Protein AF-A0A8S9ZVL1-F1 (afdb_monomer_lite)

Secondary structure (DSSP, 8-state):
-PPTTEEEESSB-S---BSS-SS-----PPBPSEEEEPTTEEEETTEEEEGGGSPPPP--S---TT-EEEEETTEEEEE-TT-

Sequence (83 aa):
KCKEGEEYKLCSSKCEPTCLNQNPICNLICLPPKCQCKQGYVRNNNVCILKEKCLKPVCNINCGIFYICKIINGKAKCVPPYN

Radius of gyration: 16.26 Å; chains: 1; bounding box: 36×21×49 Å

Structure (mmCIF, N/CA/C/O backbone):
data_AF-A0A8S9ZVL1-F1
#
_entry.id   AF-A0A8S9ZVL1-F1
#
loop_
_atom_site.group_PDB
_atom_site.id
_atom_site.type_symbol
_atom_site.label_atom_id
_atom_site.label_alt_id
_atom_site.label_comp_id
_atom_site.label_asym_id
_atom_site.label_entity_id
_atom_site.label_seq_id
_atom_site.pdbx_PDB_ins_code
_atom_site.Cartn_x
_atom_site.Cartn_y
_atom_site.Cartn_z
_atom_site.occupancy
_atom_site.B_iso_or_equiv
_atom_site.auth_seq_id
_atom_site.auth_comp_id
_atom_site.auth_asym_id
_atom_site.auth_atom_id
_atom_site.pdbx_PDB_model_num
ATOM 1 N N . LYS A 1 1 ? 4.494 0.962 -21.912 1.00 86.12 1 LYS A N 1
ATOM 2 C CA . LYS A 1 1 ? 4.203 2.361 -21.501 1.00 86.12 1 LYS A CA 1
ATOM 3 C C . LYS A 1 1 ? 3.342 2.317 -20.236 1.00 86.12 1 LYS A C 1
ATOM 5 O O . LYS A 1 1 ? 2.436 1.495 -20.213 1.00 86.12 1 LYS A O 1
ATOM 10 N N . CYS A 1 2 ? 3.652 3.101 -19.196 1.00 94.94 2 CYS A N 1
ATOM 11 C CA . CYS A 1 2 ? 2.886 3.119 -17.936 1.00 94.94 2 CYS A CA 1
ATOM 12 C C . CYS A 1 2 ? 1.613 3.974 -18.036 1.00 94.94 2 CYS A C 1
ATOM 14 O O . CYS A 1 2 ? 1.489 4.770 -18.974 1.00 94.94 2 CYS A O 1
ATOM 16 N N . LYS A 1 3 ? 0.670 3.791 -17.101 1.00 95.06 3 LYS A N 1
ATOM 17 C CA . LYS A 1 3 ? -0.579 4.571 -17.043 1.00 95.06 3 LYS A CA 1
ATOM 18 C C . LYS A 1 3 ? -0.345 5.955 -16.430 1.00 95.06 3 LYS A C 1
ATOM 20 O O . LYS A 1 3 ? 0.724 6.252 -15.901 1.00 95.06 3 LYS A O 1
ATOM 25 N N . GLU A 1 4 ? -1.360 6.813 -16.490 1.00 94.81 4 GLU A N 1
ATOM 26 C CA . GLU A 1 4 ? -1.316 8.110 -15.816 1.00 94.81 4 GLU A CA 1
ATOM 27 C C . GLU A 1 4 ? -1.082 7.938 -14.306 1.00 94.81 4 GLU A C 1
ATOM 29 O O . GLU A 1 4 ? -1.679 7.078 -13.658 1.00 94.81 4 GLU A O 1
ATOM 34 N N . GLY A 1 5 ? -0.176 8.746 -13.751 1.00 94.62 5 GLY A N 1
ATOM 35 C CA . GLY A 1 5 ? 0.198 8.666 -12.337 1.00 94.62 5 GLY A CA 1
ATOM 36 C C . GLY A 1 5 ? 1.205 7.560 -12.003 1.00 94.62 5 GLY A C 1
ATOM 37 O O . GLY A 1 5 ? 1.625 7.468 -10.850 1.00 94.62 5 GLY A O 1
ATOM 38 N N . GLU A 1 6 ? 1.630 6.762 -12.984 1.00 97.25 6 GLU A N 1
ATOM 39 C CA . GLU A 1 6 ? 2.663 5.737 -12.833 1.00 97.25 6 GLU A CA 1
ATOM 40 C C . GLU A 1 6 ? 3.989 6.155 -13.483 1.00 97.25 6 GLU A C 1
ATOM 42 O O . GLU A 1 6 ? 4.025 6.877 -14.479 1.00 97.25 6 GLU A O 1
ATOM 47 N N . GLU A 1 7 ? 5.086 5.638 -12.945 1.00 96.50 7 GLU A N 1
ATOM 48 C CA . GLU A 1 7 ? 6.430 5.692 -13.506 1.00 96.50 7 GLU A CA 1
ATOM 49 C C . GLU A 1 7 ? 7.005 4.274 -13.614 1.00 96.50 7 GLU A C 1
ATOM 51 O O . GLU A 1 7 ? 6.679 3.383 -12.823 1.00 96.50 7 GLU A O 1
ATOM 56 N N . TYR A 1 8 ? 7.848 4.039 -14.618 1.00 96.38 8 TYR A N 1
ATOM 57 C CA . TYR A 1 8 ? 8.522 2.754 -14.763 1.00 96.38 8 TYR A CA 1
ATOM 58 C C . TYR A 1 8 ? 9.707 2.688 -13.801 1.00 96.38 8 TYR A C 1
ATOM 60 O O . TYR A 1 8 ? 10.633 3.492 -13.909 1.00 96.38 8 TYR A O 1
ATOM 68 N N . LYS A 1 9 ? 9.692 1.726 -12.875 1.00 95.06 9 LYS A N 1
ATOM 69 C CA . LYS A 1 9 ? 10.787 1.510 -11.925 1.00 95.06 9 LYS A CA 1
ATOM 70 C C . LYS A 1 9 ? 11.563 0.262 -12.294 1.00 95.06 9 LYS A C 1
ATOM 72 O O . LYS A 1 9 ? 10.967 -0.801 -12.430 1.00 95.06 9 LYS A O 1
ATOM 77 N N . LEU A 1 10 ? 12.887 0.392 -12.399 1.00 95.75 10 LEU A N 1
ATOM 78 C CA . LEU A 1 10 ? 13.800 -0.744 -12.573 1.00 95.75 10 LEU A CA 1
ATOM 79 C C . LEU A 1 10 ? 13.880 -1.596 -11.299 1.00 95.75 10 LEU A C 1
ATOM 81 O O . LEU A 1 10 ? 13.800 -2.815 -11.363 1.00 95.75 10 LEU A O 1
ATOM 85 N N . CYS A 1 11 ? 13.973 -0.943 -10.142 1.00 94.25 11 CYS A N 1
ATOM 86 C CA . CYS A 1 11 ? 13.845 -1.562 -8.827 1.00 94.25 11 CYS A CA 1
ATOM 87 C C . CYS A 1 11 ? 12.466 -1.195 -8.274 1.00 94.25 11 CYS A C 1
ATOM 89 O O . CYS A 1 11 ? 12.260 -0.076 -7.796 1.00 94.25 11 CYS A O 1
ATOM 91 N N . SER A 1 12 ? 11.493 -2.098 -8.408 1.00 94.50 12 SER A N 1
ATOM 92 C CA . SER A 1 12 ? 10.144 -1.837 -7.907 1.00 94.50 12 SER A CA 1
ATOM 93 C C . SER A 1 12 ? 10.017 -2.224 -6.429 1.00 94.50 12 SER A C 1
ATOM 95 O O . SER A 1 12 ? 10.691 -3.132 -5.953 1.00 94.50 12 SER A O 1
ATOM 97 N N . SER A 1 13 ? 9.167 -1.528 -5.676 1.00 92.62 13 SER A N 1
ATOM 98 C CA . SER A 1 13 ? 8.900 -1.830 -4.265 1.00 92.62 13 SER A CA 1
ATOM 99 C C . SER A 1 13 ? 7.693 -2.756 -4.114 1.00 92.62 13 SER A C 1
ATOM 101 O O . SER A 1 13 ? 6.696 -2.624 -4.831 1.00 92.62 13 SER A O 1
ATOM 103 N N . LYS A 1 14 ? 7.734 -3.673 -3.140 1.00 91.00 14 LYS A N 1
ATOM 104 C CA . LYS A 1 14 ? 6.551 -4.459 -2.750 1.00 91.00 14 LYS A CA 1
ATOM 105 C C . LYS A 1 14 ? 5.496 -3.600 -2.048 1.00 91.00 14 LYS A C 1
ATOM 107 O O . LYS A 1 14 ? 4.310 -3.898 -2.156 1.00 91.00 14 LYS A O 1
ATOM 112 N N . CYS A 1 15 ? 5.914 -2.548 -1.348 1.00 92.38 15 CYS A N 1
ATOM 113 C CA . CYS A 1 15 ? 5.044 -1.728 -0.510 1.00 92.38 15 CYS A CA 1
ATOM 114 C C . CYS A 1 15 ? 4.701 -0.414 -1.214 1.00 92.38 15 CYS A C 1
ATOM 116 O O . CYS A 1 15 ? 5.081 0.673 -0.785 1.00 92.38 15 CYS A O 1
ATOM 118 N N . GLU A 1 16 ? 3.997 -0.519 -2.336 1.00 92.69 16 GLU A N 1
ATOM 119 C CA . GLU A 1 16 ? 3.431 0.659 -2.985 1.00 92.69 16 GLU A CA 1
ATOM 120 C C . GLU A 1 16 ? 2.417 1.329 -2.033 1.00 92.69 16 GLU A C 1
ATOM 122 O O . GLU A 1 16 ? 1.586 0.626 -1.446 1.00 92.69 16 GLU A O 1
ATOM 127 N N . PRO A 1 17 ? 2.480 2.657 -1.827 1.00 93.12 17 PRO A N 1
ATOM 128 C CA . PRO A 1 17 ? 1.570 3.339 -0.917 1.00 93.12 17 PRO A CA 1
ATOM 129 C C . PRO A 1 17 ? 0.132 3.260 -1.435 1.00 93.12 17 PRO A C 1
ATOM 131 O O . PRO A 1 17 ? -0.110 3.284 -2.640 1.00 93.12 17 PRO A O 1
ATOM 134 N N . THR A 1 18 ? -0.834 3.189 -0.523 1.00 93.00 18 THR A N 1
ATOM 135 C CA . THR A 1 18 ? -2.274 3.092 -0.824 1.00 93.00 18 THR A CA 1
ATOM 136 C C . THR A 1 18 ? -3.049 4.168 -0.069 1.00 93.00 18 THR A C 1
ATOM 138 O O . THR A 1 18 ? -2.526 4.760 0.872 1.00 93.00 18 THR A O 1
ATOM 141 N N . CYS A 1 19 ? -4.322 4.402 -0.408 1.00 89.38 19 CYS A N 1
ATOM 142 C CA . CYS A 1 19 ? -5.147 5.324 0.387 1.00 89.38 19 CYS A CA 1
ATOM 143 C C . CYS A 1 19 ? -5.304 4.899 1.856 1.00 89.38 19 CYS A C 1
ATOM 145 O O . CYS A 1 19 ? -5.489 5.753 2.719 1.00 89.38 19 CYS A O 1
ATOM 147 N N . LEU A 1 20 ? -5.207 3.598 2.142 1.00 85.06 20 LEU A N 1
ATOM 148 C CA . LEU A 1 20 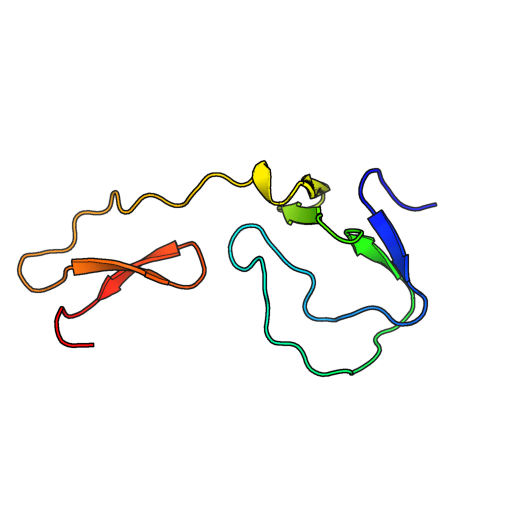? -5.289 3.059 3.500 1.00 85.06 20 LEU A CA 1
ATOM 149 C C . LEU A 1 20 ? -3.961 3.188 4.257 1.00 85.06 20 LEU A C 1
ATOM 151 O O . LEU A 1 20 ? -3.947 3.376 5.470 1.00 85.06 20 LEU A O 1
ATOM 155 N N . ASN A 1 21 ? -2.841 3.097 3.543 1.00 88.62 21 ASN A N 1
ATOM 156 C CA . ASN A 1 21 ? -1.506 3.248 4.102 1.00 88.62 21 ASN A CA 1
ATOM 157 C C . ASN A 1 21 ? -0.629 4.053 3.141 1.00 88.62 21 ASN A C 1
ATOM 159 O O . ASN A 1 21 ? -0.014 3.493 2.231 1.00 88.62 21 ASN A O 1
ATOM 163 N N . GLN A 1 22 ? -0.605 5.372 3.338 1.00 88.94 22 GLN A N 1
ATOM 164 C CA . GLN A 1 22 ? 0.126 6.294 2.465 1.00 88.94 22 GLN A CA 1
ATOM 165 C C . GLN A 1 22 ? 1.640 6.265 2.716 1.00 88.94 22 GLN A C 1
ATOM 167 O O . GLN A 1 22 ? 2.401 6.619 1.823 1.00 88.94 22 GLN A O 1
ATOM 172 N N . ASN A 1 23 ? 2.065 5.813 3.901 1.00 88.56 23 ASN A N 1
ATOM 173 C CA . ASN A 1 23 ? 3.467 5.737 4.315 1.00 88.56 23 ASN A CA 1
ATOM 174 C C . ASN A 1 23 ? 3.792 4.316 4.811 1.00 88.56 23 ASN A C 1
ATOM 176 O O . ASN A 1 23 ? 4.013 4.115 6.008 1.00 88.56 23 ASN A O 1
ATOM 180 N N . PRO A 1 24 ? 3.773 3.301 3.928 1.00 89.69 24 PRO A N 1
ATOM 181 C CA . PRO A 1 24 ? 4.072 1.940 4.335 1.00 89.69 24 PRO A CA 1
ATOM 182 C C . PRO A 1 24 ? 5.540 1.808 4.742 1.00 89.69 24 PRO A C 1
ATOM 184 O O . PRO A 1 24 ? 6.440 2.234 4.022 1.00 89.69 24 PRO A O 1
ATOM 187 N N . ILE A 1 25 ? 5.784 1.149 5.875 1.00 89.50 25 ILE A N 1
ATOM 188 C CA . ILE A 1 25 ? 7.126 0.688 6.231 1.00 89.50 25 ILE A CA 1
ATOM 189 C C . ILE A 1 25 ? 7.492 -0.419 5.241 1.00 89.50 25 ILE A C 1
ATOM 191 O O . ILE A 1 25 ? 6.788 -1.426 5.146 1.00 89.50 25 ILE A O 1
ATOM 195 N N . CYS A 1 26 ? 8.572 -0.222 4.491 1.00 90.25 26 CYS A N 1
ATOM 196 C CA . CYS A 1 26 ? 9.059 -1.192 3.521 1.00 90.25 26 CYS A CA 1
ATOM 197 C C . CYS A 1 26 ? 10.549 -1.432 3.710 1.00 90.25 26 CYS A C 1
ATOM 199 O O . CYS A 1 26 ? 11.300 -0.515 4.038 1.00 90.25 26 CYS A O 1
ATOM 201 N N . ASN A 1 27 ? 10.980 -2.663 3.463 1.00 90.38 27 ASN A N 1
ATOM 202 C CA . ASN A 1 27 ? 12.395 -2.958 3.319 1.00 90.38 27 ASN A CA 1
ATOM 203 C C . ASN A 1 27 ? 12.904 -2.473 1.950 1.00 90.38 27 ASN A C 1
ATOM 205 O O . ASN A 1 27 ? 12.131 -2.188 1.037 1.00 90.38 27 ASN A O 1
ATOM 209 N N . LEU A 1 28 ? 14.224 -2.391 1.800 1.00 88.38 28 LEU A N 1
ATOM 210 C CA . LEU A 1 28 ? 14.873 -1.904 0.578 1.00 88.38 28 LEU A CA 1
ATOM 211 C C . LEU A 1 28 ? 15.037 -3.001 -0.494 1.00 88.38 28 LEU A C 1
ATOM 213 O O . LEU A 1 28 ? 15.933 -2.922 -1.329 1.00 88.38 28 LEU A O 1
ATOM 217 N N . ILE A 1 29 ? 14.202 -4.047 -0.470 1.00 93.44 29 ILE A N 1
ATOM 218 C CA . ILE A 1 29 ? 14.294 -5.146 -1.439 1.00 93.44 29 ILE A CA 1
ATOM 219 C C . ILE A 1 29 ? 13.750 -4.688 -2.794 1.00 93.44 29 ILE A C 1
ATOM 221 O O . ILE A 1 29 ? 12.589 -4.290 -2.907 1.00 93.44 29 ILE A O 1
ATOM 225 N N . CYS A 1 30 ? 14.576 -4.826 -3.830 1.00 93.94 30 CYS A N 1
ATOM 226 C CA . CYS A 1 30 ? 14.169 -4.616 -5.212 1.00 93.94 30 CYS A CA 1
ATOM 227 C C . CYS A 1 30 ? 13.372 -5.807 -5.745 1.00 93.94 30 CYS A C 1
ATOM 229 O O . CYS A 1 30 ? 13.849 -6.941 -5.763 1.00 93.94 30 CYS A O 1
ATOM 231 N N . LEU A 1 31 ? 12.168 -5.531 -6.234 1.00 93.88 31 LEU A N 1
ATOM 232 C CA . LEU A 1 31 ? 11.397 -6.443 -7.068 1.00 93.88 31 LEU A CA 1
ATOM 233 C C . LEU A 1 31 ? 11.678 -6.180 -8.559 1.00 93.88 31 LEU A C 1
ATOM 235 O O . LEU A 1 31 ? 12.204 -5.114 -8.901 1.00 93.88 31 LEU A O 1
ATOM 239 N N . PRO A 1 32 ? 11.289 -7.115 -9.454 1.00 96.69 32 PRO A N 1
ATOM 240 C CA . PRO A 1 32 ? 11.448 -6.948 -10.893 1.00 96.69 32 PRO A CA 1
ATOM 241 C C . PRO A 1 32 ? 10.870 -5.626 -11.417 1.00 96.69 32 PRO A C 1
ATOM 243 O O . PRO A 1 32 ? 9.926 -5.086 -10.822 1.00 96.69 32 PRO A O 1
ATOM 246 N N . PRO A 1 33 ? 11.389 -5.119 -12.546 1.00 96.94 33 PRO A N 1
ATOM 247 C CA . PRO A 1 33 ? 10.916 -3.874 -13.123 1.00 96.94 33 PRO A CA 1
ATOM 248 C C . PRO A 1 33 ? 9.414 -3.884 -13.428 1.00 96.94 33 PRO A C 1
ATOM 250 O O . PRO A 1 33 ? 8.901 -4.826 -14.034 1.00 96.94 33 PRO A O 1
ATOM 253 N N . LYS A 1 34 ? 8.697 -2.825 -13.038 1.00 95.75 34 LYS A N 1
ATOM 254 C CA . LYS A 1 34 ? 7.276 -2.630 -13.381 1.00 95.75 34 LYS A CA 1
ATOM 255 C C . LYS A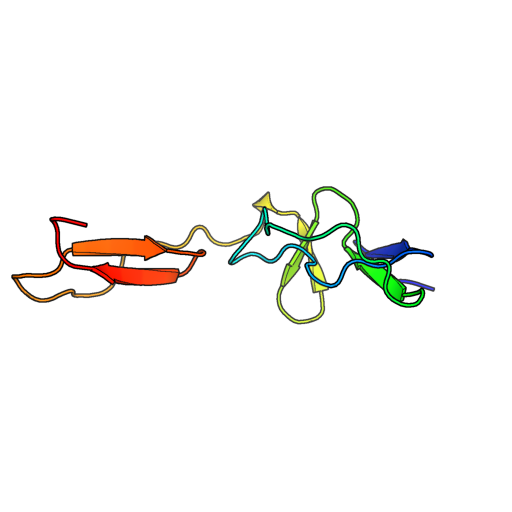 1 34 ? 6.867 -1.164 -13.266 1.00 95.75 34 LYS A C 1
ATOM 257 O O . LYS A 1 34 ? 7.571 -0.348 -12.674 1.00 95.75 34 LYS A O 1
ATOM 262 N N . CYS A 1 35 ? 5.690 -0.843 -13.792 1.00 96.75 35 CYS A N 1
ATOM 263 C CA . CYS A 1 35 ? 5.042 0.440 -13.539 1.00 96.75 35 CYS A CA 1
ATOM 264 C C . CYS A 1 35 ? 4.547 0.510 -12.088 1.00 96.75 35 CYS A C 1
ATOM 266 O O . CYS A 1 35 ? 3.867 -0.403 -11.613 1.00 96.75 35 CYS A O 1
ATOM 268 N N . GLN A 1 36 ? 4.889 1.591 -11.393 1.00 96.19 36 GLN A N 1
ATOM 269 C CA . GLN A 1 36 ? 4.427 1.891 -10.037 1.00 96.19 36 GLN A CA 1
ATOM 270 C C . GLN A 1 36 ? 4.000 3.346 -9.917 1.00 96.19 36 GLN A C 1
ATOM 272 O O . GLN A 1 36 ? 4.452 4.184 -10.686 1.00 96.19 36 GLN A O 1
ATOM 277 N N . CYS A 1 37 ? 3.157 3.663 -8.942 1.00 96.88 37 CYS A N 1
ATOM 278 C CA . CYS A 1 37 ? 2.748 5.019 -8.633 1.00 96.88 37 CYS A CA 1
ATOM 279 C C . CYS A 1 37 ? 3.979 5.894 -8.399 1.00 96.88 37 CYS A C 1
ATOM 281 O O . CYS A 1 37 ? 4.876 5.548 -7.620 1.00 96.88 37 CYS A O 1
ATOM 283 N N . LYS A 1 38 ? 4.002 7.031 -9.092 1.00 95.75 38 LYS A N 1
ATOM 284 C CA . LYS A 1 38 ? 5.049 8.037 -8.932 1.00 95.75 38 LYS A CA 1
ATOM 285 C C . LYS A 1 38 ? 4.975 8.677 -7.546 1.00 95.75 38 LYS A C 1
ATOM 287 O O . LYS A 1 38 ? 3.965 8.579 -6.845 1.00 95.75 38 LYS A O 1
ATOM 292 N N . GLN A 1 39 ? 6.036 9.363 -7.143 1.00 92.56 39 GLN A N 1
ATOM 293 C CA . GLN A 1 39 ? 6.063 10.056 -5.856 1.00 92.56 39 GLN A CA 1
ATOM 294 C C . GLN A 1 39 ? 4.866 11.018 -5.692 1.00 92.56 39 GLN A C 1
ATOM 296 O O . GLN A 1 39 ? 4.490 11.738 -6.616 1.00 92.56 39 GLN A O 1
ATOM 301 N N . GLY A 1 40 ? 4.239 11.003 -4.510 1.00 92.69 40 GLY A N 1
ATOM 302 C CA . GLY A 1 40 ? 3.028 11.784 -4.211 1.00 92.69 40 GLY A CA 1
ATOM 303 C C . GLY A 1 40 ? 1.710 11.131 -4.652 1.00 92.69 40 GLY A C 1
ATOM 304 O O . GLY A 1 40 ? 0.638 11.649 -4.326 1.00 92.69 40 GLY A O 1
ATOM 305 N N . TYR A 1 41 ? 1.777 9.991 -5.345 1.00 96.19 41 TYR A N 1
ATOM 306 C CA . TYR A 1 41 ? 0.620 9.201 -5.753 1.00 96.19 41 TYR A CA 1
ATOM 307 C C . TYR A 1 41 ? 0.528 7.929 -4.918 1.00 96.19 41 TYR A C 1
ATOM 309 O O . TYR A 1 41 ? 1.531 7.389 -4.452 1.00 96.19 41 TYR A O 1
ATOM 317 N N . VAL A 1 42 ? -0.695 7.444 -4.749 1.00 95.31 42 VAL A N 1
ATOM 318 C CA . VAL A 1 42 ? -0.993 6.199 -4.050 1.00 95.31 42 VAL A CA 1
ATOM 319 C C . VAL A 1 42 ? -1.874 5.315 -4.920 1.00 95.31 42 VAL A C 1
ATOM 321 O O . VAL A 1 42 ? -2.705 5.800 -5.695 1.00 95.31 42 VAL A O 1
ATOM 324 N N . ARG A 1 43 ? -1.696 4.002 -4.788 1.00 95.06 43 ARG A N 1
ATOM 325 C CA . ARG A 1 43 ? -2.504 2.999 -5.469 1.00 95.06 43 ARG A CA 1
ATOM 326 C C . ARG A 1 43 ? -3.873 2.931 -4.804 1.00 95.06 43 ARG A C 1
ATOM 328 O O . ARG A 1 43 ? -3.995 2.603 -3.621 1.00 95.06 43 ARG A O 1
ATOM 335 N N . ASN A 1 44 ? -4.907 3.221 -5.579 1.00 92.50 44 ASN A N 1
ATOM 336 C CA . ASN A 1 44 ? -6.289 2.979 -5.200 1.00 92.50 44 ASN A CA 1
ATOM 337 C C . ASN A 1 44 ? -6.902 2.021 -6.222 1.00 92.50 44 ASN A C 1
ATOM 339 O O . ASN A 1 44 ? -7.098 2.381 -7.384 1.00 92.50 44 ASN A O 1
ATOM 343 N N . ASN A 1 45 ? -7.159 0.780 -5.808 1.00 87.56 45 ASN A N 1
ATOM 344 C CA . ASN A 1 45 ? -7.495 -0.323 -6.710 1.00 87.56 45 ASN A CA 1
ATOM 345 C C . ASN A 1 45 ? -6.430 -0.472 -7.815 1.00 87.56 45 ASN A C 1
ATOM 347 O O . ASN A 1 45 ? -5.283 -0.795 -7.522 1.00 87.56 45 ASN A O 1
ATOM 351 N N . ASN A 1 46 ? -6.783 -0.184 -9.069 1.00 89.81 46 ASN A N 1
ATOM 352 C CA . ASN A 1 46 ? -5.908 -0.350 -10.232 1.00 89.81 46 ASN A CA 1
ATOM 353 C C . ASN A 1 46 ? -5.385 0.975 -10.812 1.00 89.81 46 ASN A C 1
ATOM 355 O O . ASN A 1 46 ? -4.764 0.964 -11.877 1.00 89.81 46 ASN A O 1
ATOM 359 N N . VAL A 1 47 ? -5.623 2.102 -10.134 1.00 94.56 47 VAL A N 1
ATOM 360 C CA . VAL A 1 47 ? -5.220 3.443 -10.586 1.00 94.56 47 VAL A CA 1
ATOM 361 C C . VAL A 1 47 ? -4.351 4.143 -9.545 1.00 94.56 47 VAL A C 1
ATOM 363 O O . VAL A 1 47 ? -4.554 3.987 -8.340 1.00 94.56 47 VAL A O 1
ATOM 366 N N . CYS A 1 48 ? -3.373 4.915 -10.011 1.00 96.38 48 CYS A N 1
ATOM 367 C CA . CYS A 1 48 ? -2.570 5.783 -9.159 1.00 96.38 48 CYS A CA 1
ATOM 368 C C . CYS A 1 48 ? -3.225 7.159 -9.104 1.00 96.38 48 CYS A C 1
ATOM 370 O O . CYS A 1 48 ? -3.359 7.832 -10.125 1.00 96.38 48 CYS A O 1
ATOM 372 N N . ILE A 1 49 ? -3.623 7.585 -7.911 1.00 95.62 49 ILE A N 1
ATOM 373 C CA . ILE A 1 49 ? -4.231 8.900 -7.677 1.00 95.62 49 ILE A CA 1
ATOM 374 C C . ILE A 1 49 ? -3.348 9.724 -6.748 1.00 95.62 49 ILE A C 1
ATOM 376 O O . ILE A 1 49 ? -2.546 9.170 -6.001 1.00 95.62 49 ILE A O 1
ATOM 380 N N . LEU A 1 50 ? -3.502 11.049 -6.763 1.00 95.06 50 LEU A N 1
ATOM 381 C CA . LEU A 1 50 ? -2.852 11.916 -5.779 1.00 95.06 50 LEU A CA 1
ATOM 382 C C . LEU A 1 50 ? -3.247 11.481 -4.365 1.00 95.06 50 LEU A C 1
ATOM 384 O O . LEU A 1 50 ? -4.430 11.264 -4.102 1.00 95.06 50 LEU A O 1
ATOM 388 N N . LYS A 1 51 ? -2.274 11.417 -3.449 1.00 92.31 51 LYS A N 1
ATOM 389 C CA . LYS A 1 51 ? -2.503 11.070 -2.032 1.00 92.31 51 LYS A CA 1
ATOM 390 C C . LYS A 1 51 ? -3.633 11.887 -1.380 1.00 92.31 51 LYS A C 1
ATOM 392 O O . LYS A 1 51 ? -4.361 11.392 -0.528 1.00 92.31 51 LYS A O 1
ATOM 397 N N . GLU A 1 52 ? -3.805 13.129 -1.825 1.00 90.31 52 GLU A N 1
ATOM 398 C CA . GLU A 1 52 ? -4.804 14.086 -1.335 1.00 90.31 52 GLU A CA 1
ATOM 399 C C . GLU A 1 52 ? -6.230 13.759 -1.788 1.00 90.31 52 GLU A C 1
ATOM 401 O O . GLU A 1 52 ? -7.187 14.148 -1.128 1.00 90.31 52 GLU A O 1
ATOM 406 N N . LYS A 1 53 ? -6.382 13.008 -2.886 1.00 91.38 53 LYS A N 1
ATOM 407 C CA . LYS A 1 53 ? -7.685 12.547 -3.389 1.00 91.38 53 LYS A CA 1
ATOM 408 C C . LYS A 1 53 ?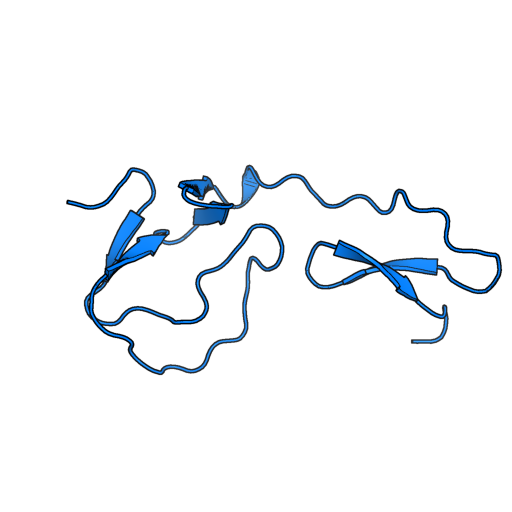 -8.220 11.333 -2.627 1.00 91.38 53 LYS A C 1
ATOM 410 O O . LYS A 1 53 ? -9.316 10.863 -2.925 1.00 91.38 53 LYS A O 1
ATOM 415 N N . CYS A 1 54 ? -7.468 10.801 -1.666 1.00 88.38 54 CYS A N 1
ATOM 416 C CA . CYS A 1 54 ? -7.978 9.756 -0.794 1.00 88.38 54 CYS A CA 1
ATOM 417 C C . CYS A 1 54 ? -9.054 10.320 0.132 1.00 88.38 54 CYS A C 1
ATOM 419 O O . CYS A 1 54 ? -8.837 11.318 0.819 1.00 88.38 54 CYS A O 1
ATOM 421 N N . LEU A 1 55 ? -10.198 9.637 0.194 1.00 81.81 55 LEU A N 1
ATOM 422 C CA . LEU A 1 55 ? -11.209 9.921 1.204 1.00 81.81 55 LEU A CA 1
ATOM 423 C C . LEU A 1 55 ? -10.576 9.745 2.585 1.00 81.81 55 LEU A C 1
ATOM 425 O O . LEU A 1 55 ? -10.008 8.691 2.882 1.00 81.81 55 LEU A O 1
ATOM 429 N N . LYS A 1 56 ? -10.660 10.782 3.422 1.00 75.06 56 LYS A N 1
ATOM 430 C CA . LYS A 1 56 ? -10.206 10.678 4.807 1.00 75.06 56 LYS A CA 1
ATOM 431 C C . LYS A 1 56 ? -11.131 9.689 5.518 1.00 75.06 56 LYS A C 1
ATOM 433 O O . LYS A 1 56 ? -12.341 9.913 5.524 1.00 75.06 56 LYS A O 1
ATOM 438 N N . PRO A 1 57 ? -10.603 8.595 6.085 1.00 71.56 57 PRO A N 1
ATOM 439 C CA . PRO A 1 57 ? -11.432 7.649 6.808 1.00 71.56 57 PRO A CA 1
ATOM 440 C C . PRO A 1 57 ? -12.037 8.350 8.024 1.00 71.56 57 PRO A C 1
ATOM 442 O O . PRO A 1 57 ? -11.324 8.924 8.846 1.00 71.56 57 PRO A O 1
ATOM 445 N N . VAL A 1 58 ? -13.362 8.318 8.109 1.00 79.94 58 VAL A N 1
ATOM 446 C CA . VAL A 1 58 ? -14.118 8.868 9.233 1.00 79.94 58 VAL A CA 1
ATOM 447 C C . VAL A 1 58 ? -14.486 7.723 10.162 1.00 79.94 58 VAL A C 1
ATOM 449 O O . VAL A 1 58 ? -14.859 6.636 9.717 1.00 79.94 58 VAL A O 1
ATOM 452 N N . CYS A 1 59 ? -14.389 7.969 11.464 1.00 83.25 59 CYS A N 1
ATOM 453 C CA . CYS A 1 59 ? -14.840 7.027 12.473 1.00 83.25 59 CYS A CA 1
ATOM 454 C C . CYS A 1 59 ? -16.367 7.075 12.599 1.00 83.25 59 CYS A C 1
ATOM 456 O O . CYS A 1 59 ? -16.903 7.709 13.499 1.00 83.25 59 CYS A O 1
ATOM 458 N N . ASN A 1 60 ? -17.058 6.439 11.651 1.00 86.00 60 ASN A N 1
ATOM 459 C CA . ASN A 1 60 ? -18.520 6.374 11.598 1.00 86.00 60 ASN A CA 1
ATOM 460 C C . ASN A 1 60 ? -19.018 4.928 11.753 1.00 86.00 60 ASN A C 1
ATOM 462 O O . ASN A 1 60 ? -19.752 4.411 10.915 1.00 86.00 60 ASN A O 1
ATOM 466 N N . ILE A 1 61 ? -18.534 4.240 12.787 1.00 88.75 61 ILE A N 1
ATOM 467 C CA . ILE A 1 61 ? -19.022 2.913 13.177 1.00 88.75 61 ILE A CA 1
ATOM 468 C C . ILE A 1 61 ? -19.455 2.958 14.640 1.00 88.75 61 ILE A C 1
ATOM 470 O O . ILE A 1 61 ? -18.812 3.614 15.461 1.00 88.75 61 ILE A O 1
ATOM 474 N N . ASN A 1 62 ? -20.546 2.265 14.961 1.00 91.69 62 ASN A N 1
ATOM 475 C CA . ASN A 1 62 ? -21.015 2.138 16.334 1.00 91.69 62 ASN A CA 1
ATOM 476 C C . ASN A 1 62 ? -20.166 1.079 17.048 1.00 91.69 62 ASN A C 1
ATOM 478 O O . ASN A 1 62 ? -20.317 -0.122 16.820 1.00 91.69 62 ASN A O 1
ATOM 482 N N . CYS A 1 63 ? -19.233 1.546 17.868 1.00 87.56 63 CYS A N 1
ATOM 483 C CA . CYS A 1 63 ? -18.469 0.710 18.773 1.00 87.56 63 CYS A CA 1
ATOM 484 C C . CYS A 1 63 ? -19.218 0.698 20.105 1.00 87.56 63 CYS A C 1
ATOM 486 O O . CYS A 1 63 ? -19.438 1.758 20.682 1.00 87.56 63 CYS A O 1
ATOM 488 N N . GLY A 1 64 ? -19.663 -0.482 20.555 1.00 89.88 64 GLY A N 1
ATOM 489 C CA . GLY A 1 64 ? -20.414 -0.620 21.808 1.00 89.88 64 GLY A CA 1
ATOM 490 C C . GLY A 1 64 ? -19.685 -0.013 23.015 1.00 89.88 64 GLY A C 1
ATOM 491 O O . GLY A 1 64 ? -18.512 0.328 22.930 1.00 89.88 64 GLY A O 1
ATOM 492 N N . ILE A 1 65 ? -20.366 0.067 24.160 1.00 89.44 65 ILE A N 1
ATOM 493 C CA . ILE A 1 65 ? -20.005 0.907 25.325 1.00 89.44 65 ILE A CA 1
ATOM 494 C C . ILE A 1 65 ? -18.515 0.850 25.742 1.00 89.44 65 ILE A C 1
ATOM 496 O O . ILE A 1 65 ? -17.956 1.866 26.143 1.00 89.44 65 ILE A O 1
ATOM 500 N N . PHE A 1 66 ? -17.852 -0.306 25.634 1.00 91.75 66 PHE A N 1
ATOM 501 C CA . PHE A 1 66 ? -16.455 -0.504 26.057 1.00 91.75 66 PHE A CA 1
ATOM 502 C C . PHE A 1 66 ? -15.393 -0.251 24.979 1.00 91.75 66 PHE A C 1
ATOM 504 O O . PHE A 1 66 ? -14.202 -0.440 25.233 1.00 91.75 66 PHE A O 1
ATOM 511 N N . TYR A 1 67 ? -15.794 0.145 23.774 1.00 94.88 67 TYR A N 1
ATOM 512 C CA . TYR A 1 67 ? -14.892 0.321 22.646 1.00 94.88 67 TYR A CA 1
ATOM 513 C C . TYR A 1 67 ? -15.019 1.723 22.070 1.00 94.88 67 TYR A C 1
ATOM 515 O O . TYR A 1 67 ? -16.113 2.238 21.864 1.00 94.88 67 TYR A O 1
ATOM 523 N N . ILE A 1 68 ? -13.880 2.313 21.727 1.00 92.88 68 ILE A N 1
ATOM 524 C CA . ILE A 1 68 ? -13.824 3.571 20.990 1.00 92.88 68 ILE A CA 1
ATOM 525 C C . ILE A 1 68 ? -13.474 3.302 19.534 1.00 92.88 68 ILE A C 1
ATOM 527 O O . ILE A 1 68 ? -12.725 2.379 19.206 1.00 92.88 68 ILE A O 1
ATOM 531 N N . CYS A 1 69 ? -14.009 4.126 18.643 1.00 91.62 69 CYS A N 1
ATOM 532 C CA . CYS A 1 69 ? -13.627 4.079 17.246 1.00 91.62 69 CYS A CA 1
ATOM 533 C C . CYS A 1 69 ? -12.275 4.792 17.062 1.00 91.62 69 CYS A C 1
ATOM 535 O O . CYS A 1 69 ? -12.151 5.980 17.360 1.00 91.62 69 CYS A O 1
ATOM 537 N N . LYS A 1 70 ? -11.266 4.086 16.535 1.00 91.81 70 LYS A N 1
ATOM 538 C CA . LYS A 1 70 ? -9.993 4.664 16.068 1.00 91.81 70 LYS A CA 1
ATOM 539 C C . LYS A 1 70 ? -9.753 4.315 14.600 1.00 91.81 70 LYS A C 1
ATOM 541 O O . LYS A 1 70 ? -10.136 3.247 14.126 1.00 91.81 70 LYS A O 1
ATOM 546 N N . ILE A 1 71 ? -9.060 5.194 13.878 1.00 85.69 71 ILE A N 1
ATOM 547 C CA . ILE A 1 71 ? -8.553 4.885 12.537 1.00 85.69 71 ILE A CA 1
ATOM 548 C C . ILE A 1 71 ? -7.201 4.181 12.671 1.00 85.69 71 ILE A C 1
ATOM 550 O O . ILE A 1 71 ? -6.226 4.786 13.106 1.00 85.69 71 ILE A O 1
ATOM 554 N N . ILE A 1 72 ? -7.129 2.912 12.267 1.00 82.69 72 ILE A N 1
ATOM 555 C CA . ILE A 1 72 ? -5.898 2.111 12.278 1.00 82.69 72 ILE A CA 1
ATOM 556 C C . ILE A 1 72 ? -5.640 1.612 10.859 1.00 82.69 72 ILE A C 1
ATOM 558 O O . ILE A 1 72 ? -6.455 0.874 10.300 1.00 82.69 72 ILE A O 1
ATOM 562 N N . ASN A 1 73 ? -4.501 2.004 10.276 1.00 76.19 73 ASN A N 1
ATOM 563 C CA . ASN A 1 73 ? -4.139 1.719 8.879 1.00 76.19 73 ASN A CA 1
ATOM 564 C C . ASN A 1 73 ? -5.245 2.139 7.895 1.00 76.19 73 ASN A C 1
ATOM 566 O O . ASN A 1 73 ? -5.683 1.355 7.051 1.00 76.19 73 ASN A O 1
ATOM 570 N N . GLY A 1 74 ? -5.764 3.355 8.083 1.00 74.81 74 GLY A N 1
ATOM 571 C CA . GLY A 1 74 ? -6.772 3.949 7.207 1.00 74.81 74 GLY A CA 1
ATOM 572 C C . GLY A 1 74 ? -8.167 3.321 7.290 1.00 74.81 74 GLY A C 1
ATOM 573 O O . GLY A 1 74 ? -9.028 3.664 6.486 1.00 74.81 74 GLY A O 1
ATOM 574 N N . LYS A 1 75 ? -8.415 2.415 8.243 1.00 81.88 75 LYS A N 1
ATOM 575 C CA . LYS A 1 75 ? -9.731 1.805 8.481 1.00 81.88 75 LYS A CA 1
ATOM 576 C C . LYS A 1 75 ? -10.242 2.150 9.873 1.00 81.88 75 LYS A C 1
ATOM 578 O O . LYS A 1 75 ? -9.474 2.109 10.831 1.00 81.88 75 LYS A O 1
ATOM 583 N N . ALA A 1 76 ? -11.538 2.433 9.982 1.00 88.25 76 ALA A N 1
ATOM 584 C CA . ALA A 1 76 ? -12.208 2.544 11.271 1.00 88.25 76 ALA A CA 1
ATOM 585 C C . ALA A 1 76 ? -12.223 1.175 11.965 1.00 88.25 76 ALA A C 1
ATOM 587 O O . ALA A 1 76 ? -12.629 0.174 11.370 1.00 88.25 76 ALA A O 1
ATOM 588 N N . LYS A 1 77 ? -11.740 1.126 13.205 1.00 92.00 77 LYS A N 1
ATOM 589 C CA . LYS A 1 77 ? -11.730 -0.065 14.055 1.00 92.00 77 LYS A CA 1
ATOM 590 C C . LYS A 1 77 ? -12.218 0.298 15.451 1.00 92.00 77 LYS A C 1
ATOM 592 O O . LYS A 1 77 ? -11.852 1.344 15.979 1.00 92.00 77 LYS A O 1
ATOM 597 N N . CYS A 1 78 ? -12.989 -0.598 16.054 1.00 93.81 78 CYS A N 1
ATOM 598 C CA . CYS A 1 78 ? -13.323 -0.532 17.470 1.00 93.81 78 CYS A CA 1
ATOM 599 C C . CYS A 1 78 ? -12.148 -1.076 18.281 1.00 93.81 78 CYS A C 1
ATOM 601 O O . CYS A 1 78 ? -11.720 -2.209 18.057 1.00 93.81 78 CYS A O 1
ATOM 603 N N . VAL A 1 79 ? -11.612 -0.273 19.194 1.00 93.88 79 VAL A N 1
ATOM 604 C CA . VAL A 1 79 ? -10.501 -0.662 20.069 1.00 93.88 79 VAL A CA 1
ATOM 605 C C . VAL A 1 79 ? -10.803 -0.315 21.523 1.00 93.88 79 VAL A C 1
ATOM 607 O O . VAL A 1 79 ? -11.550 0.635 21.770 1.00 93.88 79 VAL A O 1
ATOM 610 N N . PRO A 1 80 ? -10.249 -1.063 22.493 1.00 93.12 80 PRO A N 1
ATOM 611 C CA . PRO A 1 80 ? -10.343 -0.687 23.895 1.00 93.12 80 PRO A CA 1
ATOM 612 C C . PRO A 1 80 ? -9.748 0.715 24.117 1.00 93.12 80 PRO A C 1
ATOM 614 O O . PRO A 1 80 ? -8.737 1.049 23.493 1.00 93.12 80 PRO A O 1
ATOM 617 N N . PRO A 1 81 ? -10.326 1.540 25.003 1.00 87.31 81 PRO A N 1
ATOM 618 C CA . PRO A 1 81 ? -9.844 2.898 25.256 1.00 87.31 81 PRO A CA 1
AT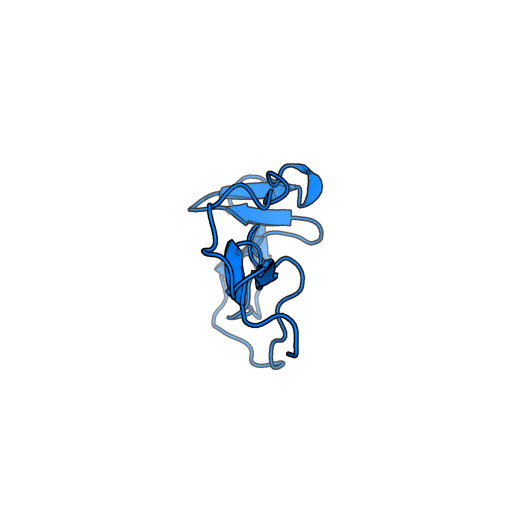OM 619 C C . PRO A 1 81 ? -8.438 2.956 25.876 1.00 87.31 81 PRO A C 1
ATOM 621 O O . PRO A 1 81 ? -7.794 3.997 25.798 1.00 87.31 81 PRO A O 1
ATOM 624 N N . TYR A 1 82 ? -7.951 1.849 26.445 1.00 82.69 82 TYR A N 1
ATOM 625 C CA . TYR A 1 82 ? -6.683 1.770 27.181 1.00 82.69 82 TYR A CA 1
ATOM 626 C C . TYR A 1 82 ? -5.480 1.274 26.354 1.00 82.69 82 TYR A C 1
ATOM 628 O O . TYR A 1 82 ? -4.426 1.032 26.935 1.00 82.69 82 TYR A O 1
ATOM 636 N N . ASN A 1 83 ? -5.628 1.132 25.028 1.00 60.59 83 ASN A N 1
ATOM 637 C CA . ASN A 1 83 ? -4.547 0.761 24.099 1.00 60.59 83 ASN A CA 1
ATOM 638 C C . ASN A 1 83 ? -4.133 1.907 23.170 1.00 60.59 83 ASN A C 1
ATOM 640 O O . ASN A 1 83 ? -5.025 2.591 22.598 1.00 60.59 83 ASN A O 1
#

pLDDT: mean 90.38, std 6.36, ra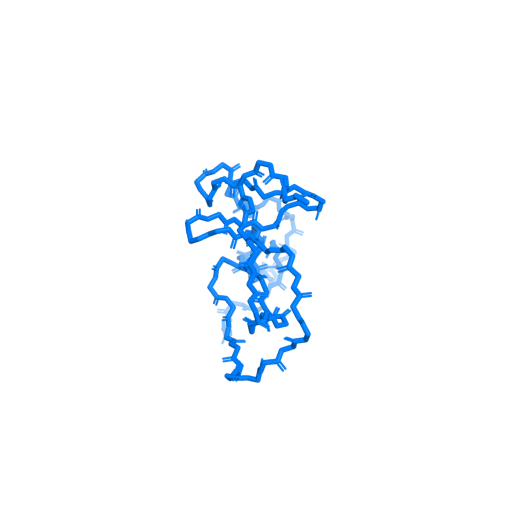nge [60.59, 97.25]

InterPro domains:
  IPR002919 Trypsin Inhibitor-like, cysteine rich domain [PF01826] (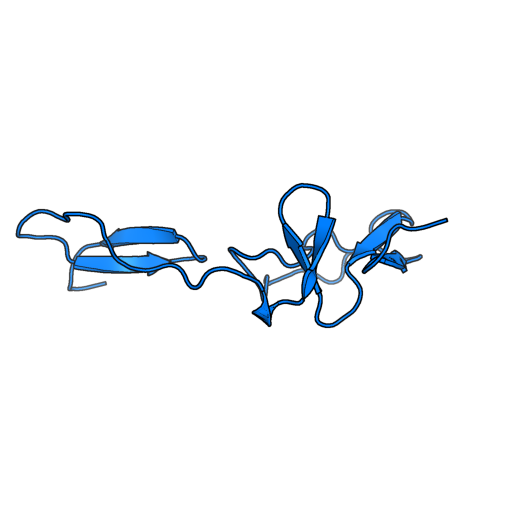2-54)
  IPR036084 Serine protease inhibitor-like superfamily [SSF57567] (1-54)
  IPR051368 Serine Protease Inhibitor-like TIL Domain [PTHR23259] (1-58)

Organism: NCBI:txid189291

Foldseek 3Di:
DADPQKDKDQFDFPCFAALLGNPDDGDSHGDHIDIGGDPQWGDDPPDTDGNVPRDQEDQPDDQPPQWDWDRDSRYTDTDGPVD